Protein AF-A0A6B3CSR2-F1 (afdb_monomer_lite)

pLDDT: mean 86.06, std 8.8, range [61.0, 97.5]

Secondary structure (DSSP, 8-state):
-EEEEETTEEEEEEE--SSS-EEE----SEEEESEE-GGG-EEE-TT-EEEEEE---

Radius of gyration: 11.14 Å; chains: 1; bounding box: 27×22×25 Å

Structure (mmCIF, N/CA/C/O backbone):
data_AF-A0A6B3CSR2-F1
#
_entry.id   AF-A0A6B3CSR2-F1
#
loop_
_atom_site.group_PDB
_atom_site.id
_atom_site.type_symbol
_atom_site.label_atom_id
_atom_site.label_alt_id
_atom_site.label_comp_id
_atom_site.label_asym_id
_atom_site.label_entity_id
_atom_site.label_seq_id
_atom_site.pdbx_PDB_ins_code
_atom_site.Cartn_x
_atom_site.Cartn_y
_atom_site.Cartn_z
_atom_site.occupancy
_atom_site.B_iso_or_equiv
_atom_site.auth_seq_id
_atom_site.auth_comp_id
_atom_site.auth_asym_id
_atom_site.auth_atom_id
_atom_site.pdbx_PDB_model_num
ATOM 1 N N . THR A 1 1 ? 8.626 -4.558 7.445 1.00 61.84 1 THR A N 1
ATOM 2 C CA . THR A 1 1 ? 8.516 -4.441 5.978 1.00 61.84 1 THR A CA 1
ATOM 3 C C . THR A 1 1 ? 9.554 -5.356 5.364 1.00 61.84 1 THR A C 1
ATOM 5 O O . THR A 1 1 ? 10.642 -5.468 5.919 1.00 61.84 1 THR A O 1
ATOM 8 N N . THR A 1 2 ? 9.231 -6.056 4.279 1.00 74.81 2 THR A N 1
ATOM 9 C CA . THR A 1 2 ? 10.208 -6.920 3.589 1.00 74.81 2 THR A CA 1
ATOM 10 C C . THR A 1 2 ? 10.573 -6.277 2.259 1.00 74.81 2 THR A C 1
ATOM 12 O O . THR A 1 2 ? 9.698 -5.758 1.566 1.00 74.81 2 THR A O 1
ATOM 15 N N . VAL A 1 3 ? 11.860 -6.287 1.905 1.00 76.94 3 VAL A N 1
ATOM 16 C CA . VAL A 1 3 ? 12.359 -5.730 0.640 1.00 76.94 3 VAL A CA 1
ATOM 17 C C . VAL A 1 3 ? 12.982 -6.844 -0.189 1.00 76.94 3 VAL A C 1
ATOM 19 O O . VAL A 1 3 ? 13.916 -7.500 0.266 1.00 76.94 3 VAL A O 1
ATOM 22 N N . ARG A 1 4 ? 12.500 -7.034 -1.419 1.00 82.06 4 ARG A N 1
ATOM 23 C CA . ARG A 1 4 ? 13.093 -7.954 -2.395 1.00 82.06 4 ARG A CA 1
ATOM 24 C C . ARG A 1 4 ? 13.794 -7.158 -3.490 1.00 82.06 4 ARG A C 1
ATOM 26 O O . ARG A 1 4 ? 13.253 -6.174 -3.983 1.00 82.06 4 ARG A O 1
ATOM 33 N N . ARG A 1 5 ? 14.994 -7.580 -3.886 1.00 82.38 5 ARG A N 1
ATOM 34 C CA . ARG A 1 5 ? 15.719 -7.015 -5.036 1.00 82.38 5 ARG A CA 1
ATOM 35 C C . ARG A 1 5 ? 15.673 -8.008 -6.195 1.00 82.38 5 ARG A C 1
ATOM 37 O O . ARG A 1 5 ? 15.763 -9.210 -5.961 1.00 82.38 5 ARG A O 1
ATOM 44 N N . GLY A 1 6 ? 15.520 -7.513 -7.417 1.00 79.06 6 GLY A N 1
ATOM 45 C CA . GLY A 1 6 ? 15.547 -8.326 -8.631 1.00 79.06 6 GLY A CA 1
ATOM 46 C C . GLY A 1 6 ? 15.838 -7.481 -9.874 1.00 79.06 6 GLY A C 1
ATOM 47 O O . GLY A 1 6 ? 15.929 -6.258 -9.763 1.00 79.06 6 GLY A O 1
ATOM 48 N N . PRO A 1 7 ? 15.947 -8.102 -11.061 1.00 72.25 7 PRO A N 1
ATOM 49 C CA . PRO A 1 7 ? 16.288 -7.406 -12.308 1.00 72.25 7 PRO A CA 1
ATOM 50 C C . PRO A 1 7 ? 15.285 -6.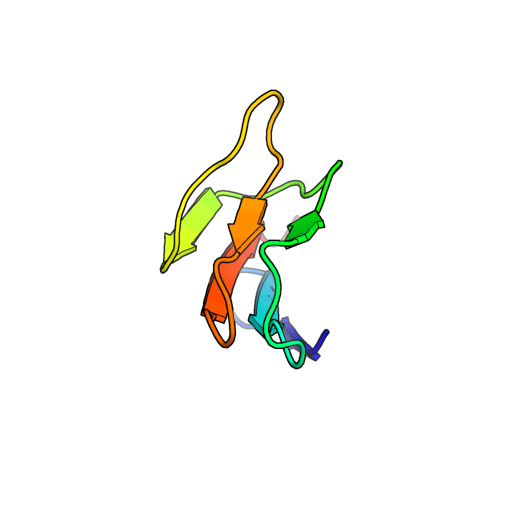309 -12.716 1.00 72.25 7 PRO A C 1
ATOM 52 O O . PRO A 1 7 ? 15.612 -5.454 -13.525 1.00 72.25 7 PRO A O 1
ATOM 55 N N . GLY A 1 8 ? 14.084 -6.281 -12.122 1.00 73.31 8 GLY A N 1
ATOM 56 C CA . GLY A 1 8 ? 13.086 -5.222 -12.318 1.00 73.31 8 GLY A CA 1
ATOM 57 C C . GLY A 1 8 ? 13.142 -4.057 -11.318 1.00 73.31 8 GLY A C 1
ATOM 58 O O . GLY A 1 8 ? 12.346 -3.127 -11.450 1.00 73.31 8 GLY A O 1
ATOM 59 N N . GLY A 1 9 ? 14.029 -4.092 -10.317 1.00 85.12 9 GLY A N 1
ATOM 60 C CA . GLY A 1 9 ? 14.137 -3.064 -9.278 1.00 85.12 9 GLY A CA 1
ATOM 61 C C . GLY A 1 9 ? 14.063 -3.596 -7.845 1.00 85.12 9 GLY A C 1
ATOM 62 O O . GLY A 1 9 ? 14.306 -4.773 -7.560 1.00 85.12 9 GLY A O 1
ATOM 63 N N . ARG A 1 10 ? 13.744 -2.696 -6.914 1.00 89.25 10 ARG A N 1
ATOM 64 C CA . ARG A 1 10 ? 13.523 -2.986 -5.494 1.00 89.25 10 ARG A CA 1
ATOM 65 C C . ARG A 1 10 ? 12.023 -2.997 -5.225 1.00 89.25 10 ARG A C 1
ATOM 67 O O . ARG A 1 10 ? 11.338 -2.029 -5.522 1.00 89.25 10 ARG A O 1
ATOM 74 N N . PHE A 1 11 ? 11.532 -4.075 -4.635 1.00 88.81 11 PHE A N 1
ATOM 75 C CA . PHE A 1 11 ? 10.124 -4.262 -4.309 1.00 88.81 11 PHE A CA 1
ATOM 76 C C . PHE A 1 11 ? 9.953 -4.234 -2.794 1.00 88.81 11 PHE A C 1
ATOM 78 O O . PHE A 1 11 ? 10.630 -4.983 -2.085 1.00 88.81 11 PHE A O 1
ATOM 85 N N . ARG A 1 12 ? 9.073 -3.371 -2.288 1.00 90.69 12 ARG A N 1
ATOM 86 C CA . ARG A 1 12 ? 8.742 -3.264 -0.863 1.00 90.69 12 ARG A CA 1
ATOM 87 C C . ARG A 1 12 ? 7.348 -3.816 -0.621 1.00 90.69 12 ARG A C 1
ATOM 89 O O . ARG A 1 12 ? 6.409 -3.412 -1.294 1.00 90.69 12 ARG A O 1
ATOM 96 N N . PHE A 1 13 ? 7.239 -4.692 0.369 1.00 91.56 13 PHE A N 1
ATOM 97 C CA . PHE A 1 13 ? 5.985 -5.292 0.805 1.00 91.56 13 PHE A CA 1
ATOM 98 C 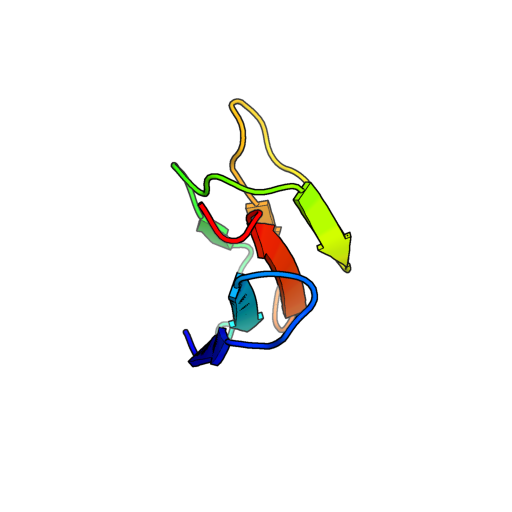C . PHE A 1 13 ? 5.611 -4.715 2.167 1.00 91.56 13 PHE A C 1
ATOM 100 O O . PHE A 1 13 ? 6.361 -4.854 3.149 1.00 91.56 13 PHE A O 1
ATOM 107 N N . LEU A 1 14 ? 4.464 -4.047 2.203 1.00 92.38 14 LEU A N 1
ATOM 108 C CA . LEU A 1 14 ? 3.873 -3.464 3.395 1.00 92.38 14 LEU A CA 1
ATOM 109 C C . LEU A 1 14 ? 2.653 -4.281 3.775 1.00 92.38 14 LEU A C 1
ATOM 111 O O . LEU A 1 14 ? 1.845 -4.620 2.921 1.00 92.38 14 LEU A O 1
ATOM 115 N N . VAL A 1 15 ? 2.541 -4.598 5.057 1.00 94.38 15 VAL A N 1
ATOM 116 C CA . VAL A 1 15 ? 1.413 -5.342 5.608 1.00 94.38 15 VAL A CA 1
ATOM 117 C C . VAL A 1 15 ? 0.977 -4.587 6.841 1.00 94.38 15 VAL A C 1
ATOM 119 O O . VAL A 1 15 ? 1.776 -4.440 7.773 1.00 94.38 15 VAL A O 1
ATOM 122 N N . ASN A 1 16 ? -0.265 -4.126 6.852 1.00 95.38 16 ASN A N 1
ATOM 123 C CA . ASN A 1 16 ? -0.871 -3.653 8.074 1.00 95.38 16 ASN A CA 1
ATOM 124 C C . ASN A 1 16 ? -1.268 -4.866 8.921 1.00 95.38 16 ASN A C 1
ATOM 126 O O . ASN A 1 16 ? -1.991 -5.747 8.469 1.00 95.38 16 ASN A O 1
ATOM 130 N N . ARG A 1 17 ? -0.734 -4.962 10.139 1.00 95.62 17 ARG A N 1
ATOM 131 C CA . ARG A 1 17 ? -1.050 -6.055 11.074 1.00 95.62 17 ARG A CA 1
ATOM 132 C C . ARG A 1 17 ? -2.021 -5.624 12.169 1.00 95.62 17 ARG A C 1
ATOM 134 O O . ARG A 1 17 ? -2.309 -6.429 13.049 1.00 95.62 17 ARG A O 1
ATOM 141 N N . THR A 1 18 ? -2.484 -4.380 12.125 1.00 96.06 18 THR A N 1
ATOM 142 C CA . THR A 1 18 ? -3.465 -3.837 13.059 1.00 96.06 18 THR A CA 1
ATOM 143 C C . THR A 1 18 ? -4.870 -3.944 12.470 1.00 96.06 18 THR A C 1
ATOM 145 O O . THR A 1 18 ? -5.057 -4.225 11.280 1.00 96.06 18 THR A O 1
ATOM 148 N N . ASP A 1 19 ? -5.858 -3.715 13.328 1.00 97.50 19 ASP A N 1
ATOM 149 C CA . ASP A 1 19 ? -7.270 -3.610 12.955 1.00 97.50 19 ASP A CA 1
ATOM 150 C C . ASP A 1 19 ? -7.691 -2.161 12.657 1.00 97.50 19 ASP A C 1
ATOM 152 O O . ASP A 1 19 ? -8.874 -1.863 12.531 1.00 97.50 19 ASP A O 1
ATOM 156 N N . GLU A 1 20 ? -6.722 -1.256 12.517 1.00 96.75 20 GLU A N 1
ATOM 157 C CA . GLU A 1 20 ? -6.935 0.170 12.269 1.00 96.75 20 GLU A CA 1
ATOM 158 C C . GLU A 1 20 ? -6.318 0.580 10.935 1.00 96.75 20 GLU A C 1
ATOM 160 O O . GLU A 1 20 ? -5.381 -0.056 10.459 1.00 96.75 20 GLU A O 1
ATOM 165 N N . THR A 1 21 ? -6.803 1.667 10.336 1.00 94.62 21 THR A N 1
ATOM 166 C CA . THR A 1 21 ? -6.164 2.253 9.151 1.00 94.62 21 THR A CA 1
ATOM 167 C C . THR A 1 21 ? -4.827 2.886 9.527 1.00 94.62 21 THR A C 1
ATOM 169 O O . THR A 1 21 ? -4.742 3.661 10.476 1.00 94.62 21 THR A O 1
ATOM 172 N N . VAL A 1 22 ? -3.786 2.590 8.750 1.00 93.88 22 VAL A N 1
ATOM 173 C CA . VAL A 1 22 ? -2.428 3.095 8.958 1.00 93.88 22 VAL A CA 1
ATOM 174 C C . VAL A 1 22 ? -1.960 3.861 7.728 1.00 93.88 22 VAL A C 1
ATOM 176 O O . VAL A 1 2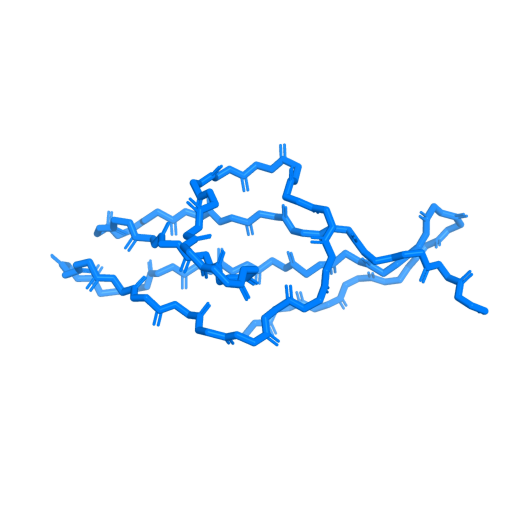2 ? -1.901 3.318 6.624 1.00 93.88 22 VAL A O 1
ATOM 179 N N . THR A 1 23 ? -1.550 5.109 7.940 1.00 92.56 23 THR A N 1
ATOM 180 C CA . THR A 1 23 ? -0.862 5.917 6.927 1.00 92.56 23 THR A CA 1
ATOM 181 C C . THR A 1 23 ? 0.643 5.732 7.063 1.00 92.56 23 THR A C 1
ATOM 183 O O . THR A 1 23 ? 1.212 5.950 8.133 1.00 92.56 23 THR A O 1
ATOM 186 N N . VAL A 1 24 ? 1.305 5.346 5.972 1.00 87.94 24 VAL A N 1
ATOM 187 C CA . VAL A 1 24 ? 2.761 5.188 5.908 1.00 87.94 24 VAL A CA 1
ATOM 188 C C . VAL A 1 24 ? 3.345 6.287 5.010 1.00 87.94 24 VAL A C 1
ATOM 190 O O . VAL A 1 24 ? 3.252 6.176 3.784 1.00 87.94 24 VAL A O 1
ATOM 193 N N . PRO A 1 25 ? 3.930 7.354 5.585 1.00 85.62 25 PRO A N 1
ATOM 194 C CA . PRO A 1 25 ? 4.467 8.472 4.813 1.00 85.62 25 PRO A CA 1
ATOM 195 C C . PRO A 1 25 ? 5.854 8.174 4.220 1.00 85.62 25 PRO A C 1
ATOM 197 O O . PRO A 1 25 ? 6.574 7.284 4.679 1.00 85.62 25 PRO A O 1
ATOM 200 N N . GLY A 1 26 ? 6.257 8.972 3.224 1.00 80.25 26 GLY A N 1
ATOM 201 C CA . GLY A 1 26 ? 7.646 9.040 2.749 1.00 80.25 26 GLY A CA 1
ATOM 202 C C . GLY A 1 26 ? 8.128 7.815 1.967 1.00 80.25 26 GLY A C 1
ATOM 203 O O . GLY A 1 26 ? 9.311 7.460 2.016 1.00 80.25 26 GLY A O 1
ATOM 204 N N . LEU A 1 27 ? 7.232 7.133 1.254 1.00 80.06 27 LEU A N 1
ATOM 205 C CA . LEU A 1 27 ? 7.569 5.929 0.507 1.00 80.06 27 LEU A CA 1
ATOM 206 C C . LEU A 1 27 ? 7.852 6.242 -0.962 1.00 80.06 27 LEU A C 1
ATOM 208 O O . LEU A 1 27 ? 6.970 6.243 -1.808 1.00 80.06 27 LEU A O 1
ATOM 212 N N . ALA A 1 28 ? 9.133 6.409 -1.292 1.00 78.56 28 ALA A N 1
ATOM 213 C CA . ALA A 1 28 ? 9.552 6.511 -2.686 1.00 78.56 28 ALA A CA 1
ATOM 214 C C . ALA A 1 28 ? 9.291 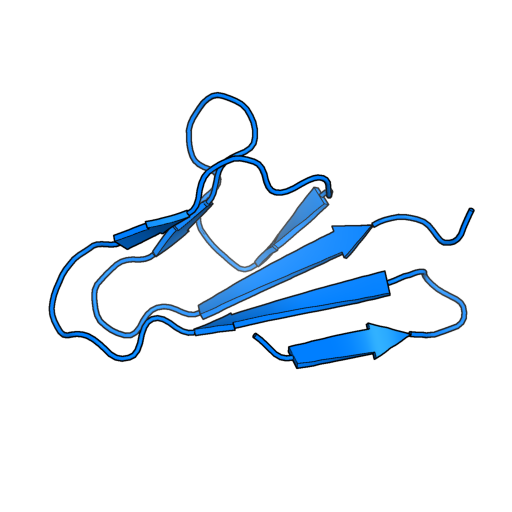5.198 -3.455 1.00 78.56 28 ALA A C 1
ATOM 216 O O . ALA A 1 28 ? 9.835 4.138 -3.111 1.00 78.56 28 ALA A O 1
ATOM 217 N N . GLY A 1 29 ? 8.504 5.283 -4.526 1.00 82.88 29 GLY A N 1
ATOM 218 C CA . GLY A 1 29 ? 8.244 4.185 -5.453 1.00 82.88 29 GLY A CA 1
ATOM 219 C C . GLY A 1 29 ? 6.869 4.273 -6.110 1.00 82.88 29 GLY A C 1
ATOM 220 O O . GLY A 1 29 ? 5.984 4.979 -5.645 1.00 82.88 29 GLY A O 1
ATOM 221 N N . GLU A 1 30 ? 6.703 3.526 -7.192 1.00 87.56 30 GLU A N 1
ATOM 222 C CA . GLU A 1 30 ? 5.417 3.290 -7.841 1.00 87.56 30 GLU A CA 1
ATOM 223 C C . GLU A 1 30 ? 4.615 2.273 -7.018 1.00 87.56 30 GLU A C 1
ATOM 225 O O . GLU A 1 30 ? 5.133 1.204 -6.679 1.00 87.56 30 GLU A O 1
ATOM 230 N N . VAL A 1 31 ? 3.359 2.586 -6.696 1.00 89.75 31 VAL A N 1
ATOM 231 C CA . VAL A 1 31 ? 2.438 1.636 -6.059 1.00 89.75 31 VAL A CA 1
ATOM 232 C C . VAL A 1 31 ? 1.930 0.673 -7.128 1.00 89.75 31 VAL A C 1
ATOM 234 O O . VAL A 1 31 ? 1.231 1.074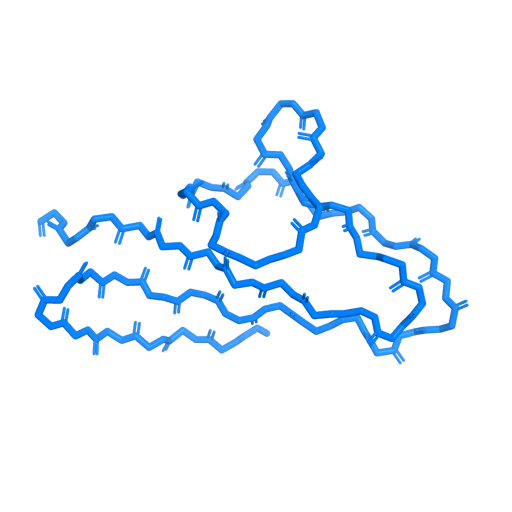 -8.050 1.00 89.75 31 VAL A O 1
ATOM 237 N N . LEU A 1 32 ? 2.287 -0.605 -7.003 1.00 88.88 32 LEU A N 1
ATOM 238 C CA . LEU A 1 32 ? 1.803 -1.663 -7.895 1.00 88.88 32 LEU A CA 1
ATOM 239 C C . LEU A 1 32 ? 0.503 -2.291 -7.382 1.00 88.88 32 LEU A C 1
ATOM 241 O O . LEU A 1 32 ? -0.312 -2.762 -8.169 1.00 88.88 32 LEU A O 1
ATOM 245 N N . VAL A 1 33 ? 0.345 -2.344 -6.055 1.00 89.06 33 VAL A N 1
ATOM 246 C CA . VAL A 1 33 ? -0.823 -2.895 -5.353 1.00 89.06 33 VAL A CA 1
ATOM 247 C C . VAL A 1 33 ? -1.078 -2.060 -4.100 1.00 89.06 33 VAL A C 1
ATOM 249 O O . VAL A 1 33 ? -0.126 -1.769 -3.372 1.00 89.06 33 VAL A O 1
ATOM 252 N N . GLY A 1 34 ? -2.346 -1.748 -3.826 1.00 87.50 34 GLY A N 1
ATOM 253 C CA . GLY A 1 34 ? -2.799 -0.993 -2.652 1.00 87.50 34 GLY A CA 1
ATOM 254 C C . GLY A 1 34 ? -3.201 0.445 -2.983 1.00 87.50 34 GLY A C 1
ATOM 255 O O . GLY A 1 34 ? -3.194 0.854 -4.146 1.00 87.50 34 GLY A O 1
ATOM 256 N N . THR A 1 35 ? -3.547 1.207 -1.946 1.00 85.69 35 THR A N 1
ATOM 257 C CA . THR A 1 35 ? -4.032 2.586 -2.085 1.00 85.69 35 THR A CA 1
ATOM 258 C C . THR A 1 35 ? -2.905 3.596 -1.874 1.00 85.69 35 THR A C 1
ATOM 260 O O . THR A 1 35 ? -2.292 3.664 -0.805 1.00 85.69 35 THR A O 1
ATOM 263 N N . ALA A 1 36 ? -2.628 4.404 -2.899 1.00 82.88 36 ALA A N 1
ATOM 264 C CA . ALA A 1 36 ? -1.728 5.543 -2.768 1.00 82.88 36 ALA A CA 1
ATOM 265 C C . ALA A 1 36 ? -2.354 6.596 -1.843 1.00 82.88 36 ALA A C 1
ATOM 267 O O . ALA A 1 36 ? -3.527 6.936 -1.979 1.00 82.88 36 ALA A O 1
ATOM 268 N N . GLY A 1 37 ? -1.562 7.081 -0.893 1.00 75.94 37 GLY A N 1
ATOM 269 C CA . GLY A 1 37 ? -1.898 8.235 -0.072 1.00 75.94 37 GLY A CA 1
ATOM 270 C C . GLY A 1 37 ? -1.348 9.525 -0.671 1.00 75.94 37 GLY A C 1
ATOM 271 O O . GLY A 1 37 ? -0.625 9.518 -1.672 1.00 75.94 37 GLY A O 1
ATOM 272 N N . ASP A 1 38 ? -1.656 10.633 -0.011 1.0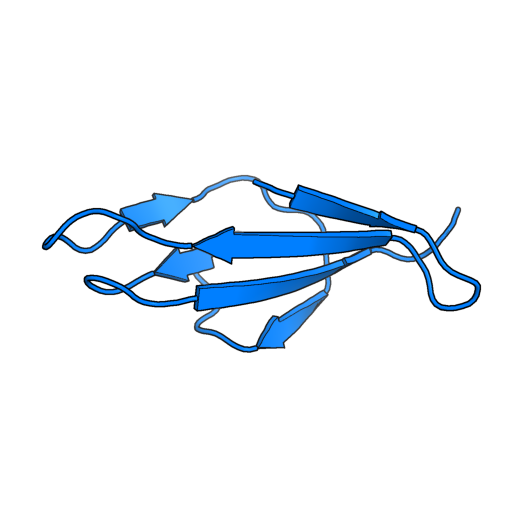0 75.62 38 ASP A N 1
ATOM 273 C CA . ASP A 1 38 ? -1.134 11.944 -0.381 1.00 75.62 38 ASP A CA 1
ATOM 274 C C . ASP A 1 38 ? 0.397 12.007 -0.237 1.00 75.62 38 ASP A C 1
ATOM 276 O O . ASP A 1 38 ? 1.010 11.225 0.496 1.00 75.62 38 ASP A O 1
ATOM 280 N N . GLU A 1 39 ? 1.028 12.925 -0.976 1.00 72.12 39 GLU A N 1
ATOM 281 C CA . GLU A 1 39 ? 2.475 13.212 -0.913 1.00 72.12 39 GLU A CA 1
ATOM 282 C C . GLU A 1 39 ? 3.398 11.986 -1.116 1.00 72.12 39 GLU A C 1
ATOM 284 O O . GLU A 1 39 ? 4.530 11.946 -0.632 1.00 72.12 39 GLU A O 1
ATOM 289 N N . GLY A 1 40 ? 2.938 10.964 -1.847 1.00 72.19 40 GLY A N 1
ATOM 290 C CA . GLY A 1 40 ? 3.715 9.736 -2.063 1.00 72.19 40 GLY A CA 1
ATOM 291 C C . GLY A 1 40 ? 3.745 8.806 -0.843 1.00 72.19 40 GLY A C 1
ATOM 292 O O . GLY A 1 40 ? 4.660 7.993 -0.691 1.00 72.19 40 GLY A O 1
ATOM 293 N N . GLY A 1 41 ? 2.766 8.935 0.053 1.00 83.25 41 GLY A N 1
ATOM 294 C CA . GLY A 1 41 ? 2.478 7.954 1.093 1.00 83.25 41 GLY A CA 1
ATOM 295 C C . GLY A 1 41 ? 1.662 6.765 0.579 1.00 83.25 41 GLY A C 1
ATOM 296 O O . GLY A 1 41 ? 1.207 6.724 -0.563 1.00 83.25 41 GLY A O 1
ATOM 297 N N . VAL A 1 42 ? 1.450 5.783 1.452 1.00 90.94 42 VAL A N 1
ATOM 298 C CA . VAL A 1 42 ? 0.514 4.670 1.235 1.00 90.94 42 VAL A CA 1
ATOM 299 C C . VAL A 1 42 ? -0.439 4.604 2.414 1.00 90.94 42 VAL A C 1
ATOM 301 O O . VAL A 1 42 ? -0.001 4.674 3.564 1.00 90.94 42 VAL A O 1
ATOM 304 N N . VAL A 1 43 ? -1.728 4.449 2.130 1.00 92.81 43 VAL A N 1
ATOM 305 C CA . VAL A 1 43 ? -2.746 4.198 3.152 1.00 92.81 43 VAL A CA 1
ATOM 306 C C . VAL A 1 43 ? -3.086 2.716 3.115 1.00 92.81 43 VAL A C 1
ATOM 308 O O . VAL A 1 43 ? -3.365 2.167 2.053 1.00 92.81 43 VAL A O 1
ATOM 311 N N . LEU A 1 44 ? -3.027 2.068 4.276 1.00 93.50 44 LEU A N 1
ATOM 312 C CA . LEU A 1 44 ? -3.402 0.671 4.451 1.00 93.50 44 LEU A CA 1
ATOM 313 C C . LEU A 1 44 ? -4.593 0.598 5.398 1.00 93.50 44 LEU A C 1
ATOM 315 O O . LEU A 1 44 ? -4.457 0.914 6.581 1.00 93.50 44 LEU A O 1
ATOM 319 N N . ALA A 1 45 ? -5.737 0.134 4.914 1.00 95.44 45 ALA A N 1
ATOM 320 C CA . ALA A 1 45 ? -6.849 -0.241 5.772 1.00 95.44 45 ALA A CA 1
ATOM 321 C C . ALA A 1 45 ? -6.448 -1.377 6.734 1.00 95.44 45 ALA A C 1
ATOM 323 O O . ALA A 1 45 ? -5.365 -1.973 6.629 1.00 95.44 45 ALA A O 1
ATOM 324 N N . ALA A 1 46 ? -7.333 -1.685 7.682 1.00 96.56 46 ALA A N 1
ATOM 325 C CA . ALA A 1 46 ? -7.169 -2.809 8.597 1.00 96.56 46 ALA A CA 1
ATOM 326 C C . ALA A 1 46 ? -6.805 -4.084 7.820 1.00 96.56 46 ALA A C 1
ATOM 328 O O . ALA A 1 46 ? -7.523 -4.501 6.911 1.00 96.56 46 ALA A O 1
ATOM 329 N N . ARG A 1 47 ? -5.673 -4.698 8.176 1.00 95.69 47 ARG A N 1
ATOM 330 C CA . ARG A 1 47 ? -5.143 -5.918 7.535 1.00 95.69 47 ARG A CA 1
ATOM 331 C C . ARG A 1 47 ? -4.795 -5.816 6.036 1.00 95.69 47 ARG A C 1
ATOM 333 O O . ARG A 1 47 ? -4.512 -6.845 5.422 1.00 95.69 47 ARG A O 1
ATOM 340 N N . GLU A 1 48 ? -4.766 -4.621 5.441 1.00 95.69 48 GLU A N 1
ATOM 341 C CA . GLU A 1 48 ? -4.427 -4.432 4.023 1.00 95.69 48 GLU A CA 1
ATOM 342 C C . GLU A 1 48 ? -2.922 -4.626 3.743 1.00 95.69 48 GLU A C 1
ATOM 344 O O . GLU A 1 48 ? -2.057 -4.485 4.617 1.00 95.69 48 GLU A O 1
ATOM 349 N N . VAL A 1 49 ? -2.603 -4.943 2.487 1.00 93.75 49 VAL A N 1
ATOM 350 C CA . VAL A 1 49 ? -1.245 -5.113 1.965 1.00 93.75 49 VAL A CA 1
ATOM 351 C C . VAL A 1 49 ? -1.019 -4.164 0.793 1.00 93.75 49 VAL A C 1
ATOM 353 O O . VAL A 1 49 ? -1.870 -4.052 -0.083 1.00 93.75 49 VAL A O 1
ATOM 356 N N . ALA A 1 50 ? 0.172 -3.566 0.726 1.00 93.44 50 ALA A N 1
ATOM 357 C CA . ALA A 1 50 ? 0.621 -2.809 -0.439 1.00 93.44 50 ALA A CA 1
ATOM 358 C C . ALA A 1 50 ? 1.989 -3.276 -0.938 1.00 93.44 50 ALA A C 1
ATOM 360 O O . ALA A 1 50 ? 2.850 -3.726 -0.169 1.00 93.44 50 ALA A O 1
ATOM 361 N N . VAL A 1 51 ? 2.195 -3.125 -2.245 1.00 91.56 51 VAL A N 1
ATOM 362 C CA . VAL A 1 51 ? 3.454 -3.434 -2.921 1.00 91.56 51 VAL A CA 1
ATOM 363 C C . VAL A 1 51 ? 3.920 -2.212 -3.685 1.00 91.56 51 VAL A C 1
ATOM 365 O O . VAL A 1 51 ? 3.203 -1.695 -4.538 1.00 91.56 51 VAL A O 1
ATOM 368 N N . LEU A 1 52 ? 5.151 -1.787 -3.409 1.00 91.44 52 LEU A N 1
ATOM 369 C CA . LEU A 1 52 ? 5.789 -0.683 -4.112 1.00 91.44 52 LEU A CA 1
ATOM 370 C C . LEU A 1 52 ? 7.000 -1.169 -4.886 1.00 91.44 52 LEU A C 1
ATOM 372 O O . LEU A 1 52 ? 7.753 -2.021 -4.404 1.00 91.44 52 LEU A O 1
ATOM 376 N N . ARG A 1 53 ? 7.232 -0.564 -6.046 1.00 89.62 53 ARG A N 1
ATOM 377 C CA . ARG A 1 53 ? 8.427 -0.754 -6.858 1.00 89.62 53 ARG A CA 1
ATOM 378 C C . ARG A 1 53 ? 9.232 0.533 -6.915 1.00 89.62 53 ARG A C 1
ATOM 380 O O . ARG A 1 53 ? 8.738 1.586 -7.291 1.00 89.62 53 ARG A O 1
ATOM 387 N N . THR A 1 54 ? 10.512 0.427 -6.605 1.00 87.25 54 THR A N 1
ATOM 388 C CA . THR A 1 54 ? 11.505 1.465 -6.875 1.00 87.25 54 THR A CA 1
ATOM 389 C C . THR A 1 54 ? 12.450 0.946 -7.960 1.00 87.25 54 THR A C 1
ATOM 391 O O . THR A 1 54 ? 12.863 -0.219 -7.881 1.00 87.25 54 THR A O 1
ATOM 394 N N . PRO A 1 55 ? 12.819 1.751 -8.970 1.00 79.75 55 PRO A N 1
ATOM 395 C CA . PRO A 1 55 ? 13.821 1.351 -9.953 1.00 79.75 55 PRO A CA 1
ATOM 396 C C . PRO A 1 55 ? 15.125 0.906 -9.275 1.00 79.75 55 PRO A C 1
ATOM 398 O O . PRO A 1 55 ? 15.488 1.403 -8.204 1.00 79.75 55 PRO A O 1
ATOM 401 N N . ALA A 1 56 ? 15.830 -0.052 -9.880 1.00 73.81 56 ALA A N 1
ATOM 402 C CA . ALA A 1 56 ? 17.230 -0.261 -9.534 1.00 73.81 56 ALA A CA 1
ATOM 403 C C . ALA A 1 56 ? 18.001 0.916 -10.140 1.00 73.81 56 ALA A C 1
ATOM 405 O O . ALA A 1 56 ? 18.026 1.052 -11.359 1.00 73.81 56 ALA A O 1
ATOM 406 N N . GLY A 1 57 ? 18.511 1.800 -9.281 1.00 61.00 57 GLY A N 1
ATOM 407 C CA . GLY A 1 57 ? 19.552 2.748 -9.674 1.00 61.00 57 GLY A CA 1
ATOM 408 C C . GLY A 1 57 ? 20.867 2.037 -9.938 1.00 61.00 57 GLY A C 1
ATOM 409 O O . GLY A 1 57 ? 21.031 0.912 -9.400 1.00 61.00 57 GLY A O 1
#

Foldseek 3Di:
DDWDQDPFAIKDKDWAAAQAKDKAPDDPFDWPDAAQDPPRIGIAHGGRMTMGGDGDD

Sequence (57 aa):
TTVRRGPGGRFRFLVNRTDETVTVPGLAGEVLVGTAGDEGGVVLAAREVAVLRTPAG